Protein AF-A0AAV8YA08-F1 (afdb_monomer)

Sequence (70 aa):
MIFNARGREMVYLTEVHKITILQLIGYGDKTRTQAEVVRLFQEKYPELPPISQGTVKNSIDPFFIDGNLN

pLDDT: mean 77.94, std 14.81, range [37.72, 94.19]

Secondary structure (DSSP, 8-state):
-EE-TTS-EE----HHHHHHHHHHHEETTEEPPHHHHHHHHHHH-TTSPPPPHHHHHHHHHHHHS-----

Nearest PDB structures (foldseek):
  4ray-assembly1_B  TM=6.634E-01  e=1.258E-01  Magnetospirillum gryphiswaldense MSR-1 v2
  5fd5-assembly2_B  TM=6.631E-01  e=2.268E-01  Rhizobium leguminosarum bv. viciae
  1xvj-assembly1_B  TM=4.742E-01  e=5.620E+00  Rattus norvegicus

Foldseek 3Di:
DDAPPVRHDDFDDDPVLLVLLVCQCDPPPDGDQLVSSQVVSCVVCVVTDGDDSVNSCVSCVVVVVCPDPD

Structure (mmCIF, N/CA/C/O backbone):
data_AF-A0AAV8YA08-F1
#
_entry.id   AF-A0AAV8YA08-F1
#
loop_
_atom_site.group_PDB
_atom_site.id
_atom_site.type_symbol
_atom_site.label_atom_id
_atom_site.label_alt_id
_atom_site.label_comp_id
_atom_site.label_asym_id
_atom_site.label_entity_id
_atom_site.label_seq_id
_atom_site.pdbx_PDB_ins_code
_atom_site.Cartn_x
_atom_site.Cartn_y
_atom_site.Cartn_z
_atom_site.occupancy
_atom_site.B_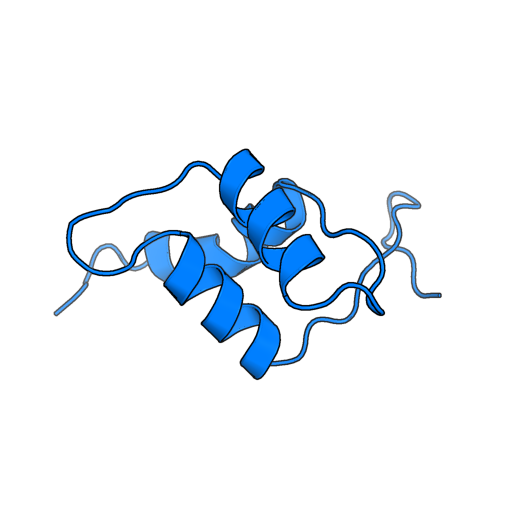iso_or_equiv
_atom_site.auth_seq_id
_atom_site.auth_comp_id
_atom_site.auth_asym_id
_atom_site.auth_atom_id
_atom_site.pdbx_PDB_model_num
ATOM 1 N N . MET A 1 1 ? -9.091 -0.299 16.406 1.00 52.72 1 MET A N 1
ATOM 2 C CA . MET A 1 1 ? -7.991 0.516 15.846 1.00 52.72 1 MET A CA 1
ATOM 3 C C . MET A 1 1 ? -6.717 0.149 16.586 1.00 52.72 1 MET A C 1
ATOM 5 O O . MET A 1 1 ? -6.749 0.111 17.810 1.00 52.72 1 MET A O 1
ATOM 9 N N . ILE A 1 2 ? -5.642 -0.197 15.875 1.00 57.59 2 ILE A N 1
ATOM 10 C CA . ILE A 1 2 ? -4.339 -0.511 16.483 1.00 57.59 2 ILE A CA 1
ATOM 11 C C . ILE A 1 2 ? -3.389 0.626 16.129 1.00 57.59 2 ILE A C 1
ATOM 13 O O . ILE A 1 2 ? -3.359 1.041 14.980 1.00 57.59 2 ILE A O 1
ATOM 17 N N . PHE A 1 3 ? -2.617 1.128 17.087 1.00 61.22 3 PHE A N 1
ATOM 18 C CA . PHE A 1 3 ? -1.640 2.196 16.870 1.00 61.22 3 PHE A CA 1
ATOM 19 C C . PHE A 1 3 ? -0.229 1.660 17.136 1.00 61.22 3 PHE A C 1
ATOM 21 O O . PHE A 1 3 ? -0.039 0.818 18.012 1.00 61.22 3 PHE A O 1
ATOM 28 N N . ASN A 1 4 ? 0.772 2.116 16.380 1.00 61.28 4 ASN A N 1
ATOM 29 C CA . ASN A 1 4 ? 2.169 1.801 16.696 1.00 61.28 4 ASN A CA 1
ATOM 30 C C . ASN A 1 4 ? 2.677 2.656 17.868 1.00 61.28 4 ASN A C 1
ATOM 32 O O . ASN A 1 4 ? 2.034 3.623 18.267 1.00 61.28 4 ASN A O 1
ATOM 36 N N . ALA A 1 5 ? 3.881 2.359 18.368 1.00 63.94 5 ALA A N 1
ATOM 37 C CA . ALA A 1 5 ? 4.528 3.096 19.465 1.00 63.94 5 ALA A CA 1
ATOM 38 C C . ALA A 1 5 ? 4.736 4.608 19.206 1.00 63.94 5 ALA A C 1
ATOM 40 O O . ALA A 1 5 ? 5.125 5.340 20.107 1.00 63.94 5 ALA A O 1
ATOM 41 N N . ARG A 1 6 ? 4.485 5.085 17.978 1.00 66.19 6 ARG A N 1
ATOM 42 C CA . ARG A 1 6 ? 4.515 6.504 17.585 1.00 66.19 6 ARG A CA 1
ATOM 43 C C . ARG A 1 6 ? 3.111 7.115 17.454 1.00 66.19 6 ARG A C 1
ATOM 45 O O . ARG A 1 6 ? 2.973 8.173 16.854 1.00 66.19 6 ARG A O 1
ATOM 52 N N . GLY A 1 7 ? 2.070 6.432 17.936 1.00 58.88 7 GLY A N 1
ATOM 53 C CA . GLY A 1 7 ? 0.681 6.896 17.884 1.00 58.88 7 GLY A CA 1
ATOM 54 C C . GLY A 1 7 ? 0.054 6.894 16.488 1.00 58.88 7 GLY A C 1
ATOM 55 O O . GLY A 1 7 ? -0.996 7.495 16.299 1.00 58.88 7 GLY A O 1
ATOM 56 N N . ARG A 1 8 ? 0.671 6.242 15.490 1.00 61.78 8 ARG A N 1
ATOM 57 C CA . ARG A 1 8 ? 0.113 6.172 14.128 1.00 61.78 8 ARG A CA 1
ATOM 58 C C . ARG A 1 8 ? -0.767 4.944 13.980 1.00 61.78 8 ARG A C 1
ATOM 60 O O . ARG A 1 8 ? -0.340 3.857 14.377 1.00 61.78 8 ARG A O 1
ATOM 67 N N . GLU A 1 9 ? -1.935 5.116 13.372 1.00 65.56 9 GLU A N 1
ATOM 68 C CA . GLU A 1 9 ? -2.844 4.014 13.069 1.00 65.56 9 GLU A CA 1
ATOM 69 C C . GLU A 1 9 ? -2.136 2.974 12.187 1.00 65.56 9 GLU A C 1
ATOM 71 O O . GLU A 1 9 ? -1.527 3.285 11.161 1.00 65.56 9 GLU A O 1
ATOM 76 N N . MET A 1 10 ? -2.154 1.728 12.644 1.00 60.62 10 MET A N 1
ATOM 77 C CA . MET A 1 10 ? -1.686 0.568 11.911 1.00 60.62 10 MET A CA 1
ATOM 78 C C . MET A 1 10 ? -2.876 -0.059 11.206 1.00 60.62 10 MET A C 1
ATOM 80 O O . MET A 1 10 ? -3.704 -0.731 11.823 1.00 60.62 10 MET A O 1
ATOM 84 N N . VAL A 1 11 ? -2.919 0.129 9.893 1.00 68.31 11 VAL A N 1
ATOM 85 C CA . VAL A 1 11 ? -3.795 -0.650 9.023 1.00 68.31 11 VAL A CA 1
ATOM 86 C C . VAL A 1 11 ? -3.273 -2.084 9.009 1.00 68.31 11 VAL A C 1
ATOM 88 O O . VAL A 1 11 ? -2.126 -2.329 8.622 1.00 68.31 11 VAL A O 1
ATOM 91 N N . TYR A 1 12 ? -4.090 -3.034 9.465 1.00 74.50 12 TYR A N 1
ATOM 92 C CA . TYR A 1 12 ? -3.736 -4.448 9.397 1.00 74.50 12 TYR A CA 1
ATOM 93 C C . TYR A 1 12 ? -3.911 -4.927 7.954 1.00 74.50 12 TYR A C 1
ATOM 95 O O . TYR A 1 12 ? -5.023 -5.152 7.480 1.00 74.50 12 TYR A O 1
ATOM 103 N N . LEU A 1 13 ? -2.800 -5.028 7.229 1.00 82.69 13 LEU A N 1
ATOM 104 C CA . LEU A 1 13 ? -2.790 -5.521 5.858 1.00 82.69 13 LEU A CA 1
ATOM 105 C C . LEU A 1 13 ? -2.683 -7.045 5.855 1.00 82.69 13 LEU A C 1
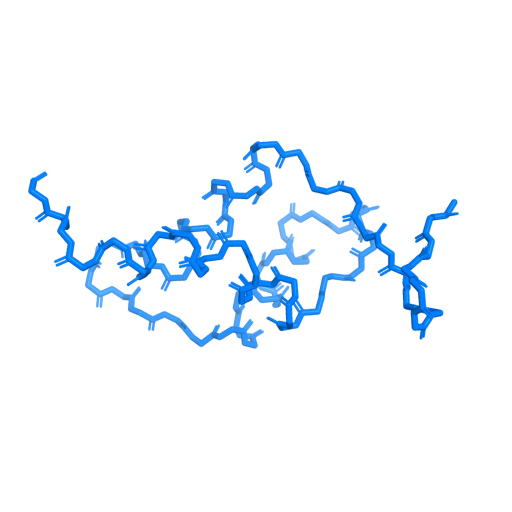ATOM 107 O O . LEU A 1 13 ? -1.733 -7.607 6.404 1.00 82.69 13 LEU A O 1
ATOM 111 N N . THR A 1 14 ? -3.638 -7.698 5.195 1.00 87.69 14 THR A N 1
ATOM 112 C CA . THR A 1 14 ? -3.568 -9.130 4.893 1.00 87.69 14 THR A CA 1
ATOM 113 C C . THR A 1 14 ? -2.443 -9.403 3.891 1.00 87.69 14 THR A C 1
ATOM 115 O O . THR A 1 14 ? -1.932 -8.489 3.236 1.00 87.69 14 THR A O 1
ATOM 118 N N . GLU A 1 15 ? -2.061 -10.668 3.729 1.00 85.75 15 GLU A N 1
ATOM 119 C CA . GLU A 1 15 ? -1.081 -11.067 2.710 1.00 85.75 15 GLU A CA 1
ATOM 120 C C . GLU A 1 15 ? -1.532 -10.671 1.296 1.00 85.75 15 GLU A C 1
ATOM 122 O O . GLU A 1 15 ? -0.741 -10.132 0.526 1.00 85.75 15 GLU A O 1
ATOM 127 N N . VAL A 1 16 ? -2.828 -10.800 0.992 1.00 89.56 16 VAL A N 1
ATOM 128 C CA . VAL A 1 16 ? -3.420 -10.372 -0.288 1.00 89.56 16 VAL A CA 1
ATOM 129 C C . VAL A 1 16 ? -3.241 -8.868 -0.526 1.00 89.56 16 VAL A C 1
ATOM 131 O O . VAL A 1 16 ? -2.924 -8.443 -1.641 1.00 89.56 16 VAL A O 1
ATOM 134 N N . HIS A 1 17 ? -3.392 -8.044 0.515 1.00 91.00 17 HIS A N 1
ATOM 135 C CA . HIS A 1 17 ? -3.163 -6.603 0.403 1.00 91.00 17 HIS A CA 1
ATOM 136 C C . HIS A 1 17 ? -1.689 -6.282 0.136 1.00 91.00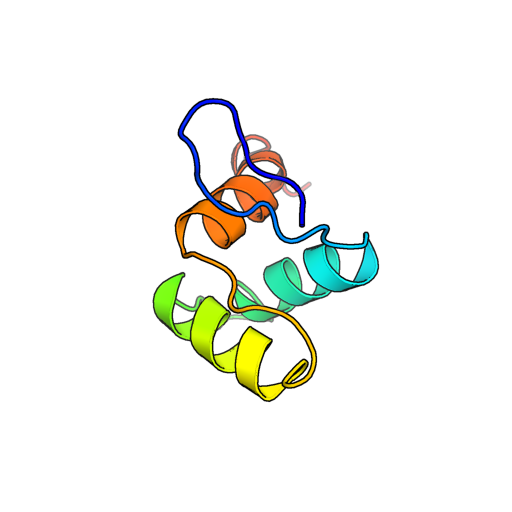 17 HIS A C 1
ATOM 138 O O . HIS A 1 17 ? -1.396 -5.426 -0.697 1.00 91.00 17 HIS A O 1
ATOM 144 N N . LYS A 1 18 ? -0.757 -6.997 0.778 1.00 87.12 18 LYS A N 1
ATOM 145 C CA . LYS A 1 18 ? 0.687 -6.829 0.540 1.00 87.12 18 LYS A CA 1
ATOM 146 C C . LYS A 1 18 ? 1.076 -7.223 -0.886 1.00 87.12 18 LYS A C 1
ATOM 148 O O . LYS A 1 18 ? 1.773 -6.461 -1.548 1.00 87.12 18 LYS A O 1
ATOM 153 N N . ILE A 1 19 ? 0.557 -8.344 -1.394 1.00 88.44 19 ILE A N 1
ATOM 154 C CA . ILE A 1 19 ? 0.750 -8.767 -2.793 1.00 88.44 19 ILE A CA 1
ATOM 155 C C . ILE A 1 19 ? 0.202 -7.709 -3.751 1.00 88.44 19 ILE A C 1
ATOM 157 O O . ILE A 1 19 ? 0.850 -7.362 -4.734 1.00 88.44 19 ILE A O 1
ATOM 161 N N . THR A 1 20 ? -0.960 -7.135 -3.442 1.00 91.12 20 THR A N 1
ATOM 162 C CA . THR A 1 20 ? -1.532 -6.064 -4.262 1.00 91.12 20 THR A CA 1
ATOM 163 C C . THR A 1 20 ? -0.640 -4.821 -4.277 1.00 91.12 20 THR A C 1
ATOM 165 O O . THR A 1 20 ? -0.435 -4.244 -5.339 1.00 91.12 20 THR A O 1
ATOM 168 N N . ILE A 1 21 ? -0.062 -4.422 -3.139 1.00 90.19 21 ILE A N 1
ATOM 169 C CA . ILE A 1 21 ? 0.907 -3.315 -3.078 1.00 90.19 21 ILE A CA 1
ATOM 170 C C . ILE A 1 21 ? 2.128 -3.604 -3.968 1.00 90.19 21 ILE A C 1
ATOM 172 O O . ILE A 1 21 ? 2.569 -2.710 -4.691 1.00 90.19 21 ILE A O 1
ATOM 176 N N . LEU A 1 22 ? 2.632 -4.843 -3.976 1.00 87.94 22 LEU A N 1
ATOM 177 C CA . LEU A 1 22 ? 3.752 -5.261 -4.831 1.00 87.94 22 LEU A CA 1
ATOM 178 C C . LEU A 1 22 ? 3.396 -5.216 -6.323 1.00 87.94 22 LEU A C 1
ATOM 180 O O . LEU A 1 22 ? 4.150 -4.688 -7.132 1.00 87.94 22 LEU A O 1
ATOM 184 N N . GLN A 1 23 ? 2.210 -5.693 -6.694 1.00 88.38 23 GLN A N 1
ATOM 185 C CA . GLN A 1 23 ? 1.726 -5.579 -8.071 1.00 88.38 23 GLN A CA 1
ATOM 186 C C . GLN A 1 23 ? 1.533 -4.113 -8.487 1.00 88.38 23 GLN A C 1
ATOM 188 O O . GLN A 1 23 ? 1.742 -3.747 -9.638 1.00 88.38 23 GLN A O 1
ATOM 193 N N . LEU A 1 24 ? 1.121 -3.239 -7.570 1.00 89.12 24 LEU A N 1
ATOM 194 C CA . LEU A 1 24 ? 0.928 -1.828 -7.888 1.00 89.12 24 LEU A CA 1
ATOM 195 C C . LEU A 1 24 ? 2.261 -1.084 -8.055 1.00 89.12 24 LEU A C 1
ATOM 197 O O . LEU A 1 24 ? 2.349 -0.248 -8.959 1.00 89.12 24 LEU A O 1
ATOM 201 N N . ILE A 1 25 ? 3.277 -1.375 -7.229 1.00 86.81 25 ILE A N 1
ATOM 202 C CA . ILE A 1 25 ? 4.590 -0.707 -7.306 1.00 86.81 25 ILE A CA 1
ATOM 203 C C . ILE A 1 25 ? 5.350 -1.091 -8.580 1.00 86.81 25 ILE A C 1
ATOM 205 O O . ILE A 1 25 ? 5.961 -0.224 -9.203 1.00 86.81 25 ILE A O 1
ATOM 209 N N . GLY A 1 26 ? 5.261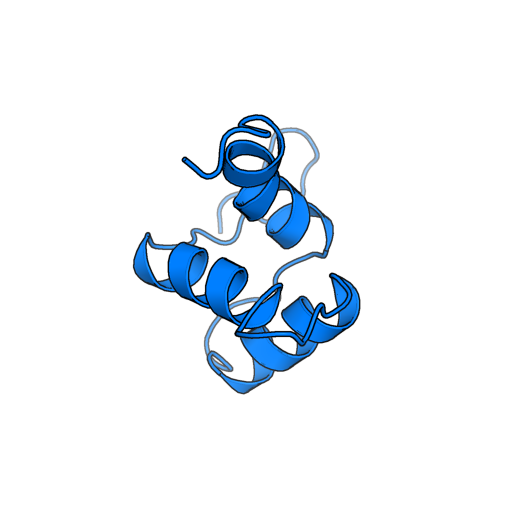 -2.357 -8.992 1.00 79.88 26 GLY A N 1
ATOM 210 C CA . GLY A 1 26 ? 5.919 -2.879 -10.183 1.00 79.88 26 GLY A CA 1
ATOM 211 C C . GLY A 1 26 ? 5.073 -3.966 -10.835 1.00 79.88 26 GLY A C 1
ATOM 212 O O . GLY A 1 26 ? 4.924 -5.059 -10.294 1.00 79.88 26 GLY A O 1
ATOM 213 N N . TYR A 1 27 ? 4.525 -3.670 -12.013 1.00 67.81 27 TYR A N 1
ATOM 214 C CA . TYR A 1 27 ? 3.876 -4.664 -12.871 1.00 67.81 27 TYR A CA 1
ATOM 215 C C . TYR A 1 27 ? 4.349 -4.473 -14.309 1.00 67.81 27 TYR A C 1
ATOM 217 O O . TYR A 1 27 ? 4.041 -3.452 -14.934 1.00 67.81 27 TYR A O 1
ATOM 225 N N . GLY A 1 28 ? 5.104 -5.450 -14.821 1.00 68.25 28 GLY A N 1
ATOM 226 C CA . GLY A 1 28 ? 5.834 -5.322 -16.087 1.00 68.25 28 GLY A CA 1
ATOM 227 C C . GLY A 1 28 ? 6.897 -4.221 -16.008 1.00 68.25 28 GLY A C 1
ATOM 228 O O . GLY A 1 28 ? 7.535 -4.058 -14.973 1.00 68.25 28 GLY A O 1
ATOM 229 N N . ASP A 1 29 ? 7.033 -3.416 -17.063 1.00 65.31 29 ASP A N 1
ATOM 230 C CA . ASP A 1 29 ? 7.999 -2.302 -17.143 1.00 65.31 29 ASP A CA 1
ATOM 231 C C . ASP A 1 29 ? 7.561 -1.017 -16.415 1.00 65.31 29 ASP A C 1
ATOM 233 O O . ASP A 1 29 ? 8.230 0.016 -16.484 1.00 65.31 29 ASP A O 1
ATOM 237 N N . LYS A 1 30 ? 6.400 -1.026 -15.749 1.00 69.12 30 LYS A N 1
ATOM 238 C CA . LYS A 1 30 ? 5.859 0.167 -15.087 1.00 69.12 30 LYS A CA 1
ATOM 239 C C . LYS A 1 30 ? 6.244 0.185 -13.616 1.00 69.12 30 LYS A C 1
ATOM 241 O O . LYS A 1 30 ? 5.601 -0.476 -12.801 1.00 69.12 30 LYS A O 1
ATOM 246 N N . THR A 1 31 ? 7.217 1.025 -13.283 1.00 77.31 31 THR A N 1
ATOM 247 C CA . THR A 1 31 ? 7.513 1.413 -11.900 1.00 77.31 31 THR A CA 1
ATOM 248 C C . THR A 1 31 ? 6.635 2.598 -11.511 1.00 77.31 31 THR A C 1
ATOM 250 O O . THR A 1 31 ? 6.666 3.637 -12.172 1.00 77.31 31 THR A O 1
ATOM 253 N N . ARG A 1 32 ? 5.843 2.456 -10.445 1.00 86.88 32 ARG A N 1
ATOM 254 C CA . ARG A 1 32 ? 5.036 3.547 -9.875 1.00 86.88 32 ARG A CA 1
ATOM 255 C C . ARG A 1 32 ? 5.683 4.098 -8.613 1.00 86.88 32 ARG A C 1
ATOM 257 O O . ARG A 1 32 ? 6.403 3.399 -7.905 1.00 86.88 32 ARG A O 1
ATOM 264 N N . THR A 1 33 ? 5.400 5.353 -8.298 1.00 89.44 33 THR A N 1
ATOM 265 C CA . THR A 1 33 ? 5.809 5.961 -7.029 1.00 89.44 33 THR A CA 1
ATOM 266 C C . THR A 1 33 ? 4.957 5.447 -5.865 1.00 89.44 33 THR A C 1
ATOM 268 O O . THR A 1 33 ? 3.811 5.029 -6.038 1.00 89.44 33 THR A O 1
ATOM 271 N N . GLN A 1 34 ? 5.476 5.536 -4.635 1.00 88.94 34 GLN A N 1
ATOM 272 C CA . GLN A 1 34 ? 4.718 5.153 -3.433 1.00 88.94 34 GLN A CA 1
ATOM 273 C C . GLN A 1 34 ? 3.412 5.951 -3.289 1.00 88.94 34 GLN A C 1
ATOM 275 O O . GLN A 1 34 ? 2.407 5.405 -2.841 1.00 88.94 34 GLN A O 1
ATOM 280 N N . ALA A 1 35 ? 3.404 7.227 -3.692 1.00 89.19 35 ALA A N 1
ATOM 281 C CA . ALA A 1 35 ? 2.216 8.078 -3.661 1.00 89.19 35 ALA A CA 1
ATOM 282 C C . ALA A 1 35 ? 1.112 7.572 -4.605 1.00 89.19 35 ALA A C 1
ATOM 284 O O . ALA A 1 35 ? -0.057 7.513 -4.224 1.00 89.19 35 ALA A O 1
ATOM 285 N N . GLU A 1 36 ? 1.483 7.156 -5.816 1.00 90.94 36 GLU A N 1
ATOM 286 C CA . GLU A 1 36 ? 0.542 6.566 -6.769 1.00 90.94 36 GLU A CA 1
ATOM 287 C C . GLU A 1 36 ? -0.006 5.233 -6.267 1.00 90.94 36 GLU A C 1
ATOM 289 O O . GLU A 1 36 ? -1.202 4.983 -6.393 1.00 90.94 36 GLU A O 1
ATOM 294 N N . VAL A 1 37 ? 0.840 4.400 -5.654 1.00 91.69 37 VAL A N 1
ATOM 295 C CA . VAL A 1 37 ? 0.406 3.128 -5.064 1.00 91.69 37 VAL A CA 1
ATOM 296 C C . VAL A 1 37 ? -0.603 3.351 -3.944 1.00 91.69 37 VAL A C 1
ATOM 298 O O . VAL A 1 37 ? -1.612 2.657 -3.917 1.00 91.69 37 VAL A O 1
ATOM 301 N N . VAL A 1 38 ? -0.389 4.334 -3.062 1.00 92.50 38 VAL A N 1
ATOM 302 C CA . VAL A 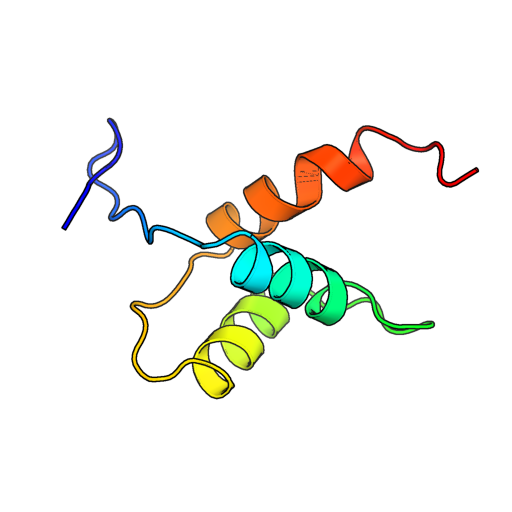1 38 ? -1.370 4.695 -2.021 1.00 92.50 38 VAL A CA 1
ATOM 303 C C . VAL A 1 38 ? -2.720 5.046 -2.648 1.00 92.50 38 VAL A C 1
ATOM 305 O O . VAL A 1 38 ? -3.748 4.526 -2.218 1.00 92.50 38 VAL A O 1
ATOM 308 N N . ARG A 1 39 ? -2.719 5.886 -3.692 1.00 93.69 39 ARG A N 1
ATOM 309 C CA . ARG A 1 39 ? -3.943 6.300 -4.391 1.00 93.69 39 ARG A CA 1
ATOM 310 C C . ARG A 1 39 ? -4.672 5.106 -5.011 1.00 93.69 39 ARG A C 1
ATOM 312 O O . ARG A 1 39 ? -5.850 4.911 -4.742 1.00 93.69 39 ARG A O 1
ATOM 319 N N . LEU A 1 40 ? -3.961 4.289 -5.788 1.00 93.06 40 LEU A N 1
ATOM 320 C CA . LEU A 1 40 ? -4.522 3.118 -6.471 1.00 93.06 40 LEU A CA 1
ATOM 321 C C . LEU A 1 40 ? -5.001 2.044 -5.485 1.00 93.06 40 LEU A C 1
ATOM 323 O O . LEU A 1 40 ? -5.998 1.371 -5.729 1.00 93.06 40 LEU A O 1
ATOM 327 N N . PHE A 1 41 ? -4.300 1.879 -4.362 1.00 92.12 41 PHE A N 1
ATOM 328 C CA . PHE A 1 41 ? -4.710 0.959 -3.308 1.00 92.12 41 PHE A CA 1
ATOM 329 C C . PHE A 1 41 ? -6.023 1.414 -2.663 1.00 92.12 41 PHE A C 1
ATOM 331 O O . PHE A 1 41 ? -6.917 0.592 -2.491 1.00 92.12 41 PHE A O 1
ATOM 338 N N . GLN A 1 42 ? -6.170 2.712 -2.372 1.00 93.19 42 GLN A N 1
ATOM 339 C CA . GLN A 1 42 ? -7.416 3.262 -1.831 1.00 93.19 42 GLN A CA 1
ATOM 340 C C . GLN A 1 42 ? -8.578 3.163 -2.827 1.00 93.19 42 GLN A C 1
ATOM 342 O O . GLN A 1 42 ? -9.702 2.889 -2.424 1.00 93.19 42 GLN A O 1
ATOM 347 N N . GLU A 1 43 ? -8.319 3.361 -4.122 1.00 94.19 43 GLU A N 1
ATOM 348 C CA . GLU A 1 43 ? -9.330 3.172 -5.173 1.00 94.19 43 GLU A CA 1
ATOM 349 C C . GLU A 1 43 ? -9.807 1.713 -5.252 1.00 94.19 43 GLU A C 1
ATOM 351 O O . GLU A 1 43 ? -10.978 1.463 -5.531 1.00 94.19 43 GLU A O 1
ATOM 356 N N . LYS A 1 44 ? -8.915 0.749 -4.991 1.00 92.81 44 LYS A N 1
ATOM 357 C CA . LYS A 1 44 ? -9.228 -0.686 -5.023 1.00 92.81 44 LYS A CA 1
ATOM 358 C C . LYS A 1 44 ? -9.907 -1.195 -3.748 1.00 92.81 44 LYS A C 1
ATOM 360 O O . LYS A 1 44 ? -10.712 -2.116 -3.843 1.00 92.81 44 LYS A O 1
ATOM 365 N N . TYR A 1 45 ? -9.577 -0.617 -2.596 1.00 91.50 45 TYR A N 1
ATOM 366 C CA . TYR A 1 45 ? -10.116 -0.987 -1.284 1.00 91.50 45 TYR A CA 1
ATOM 367 C C . TYR A 1 45 ? -10.695 0.241 -0.562 1.00 91.50 45 TYR A C 1
ATOM 369 O O . TYR A 1 45 ? -10.140 0.680 0.453 1.00 91.50 45 TYR A O 1
ATOM 377 N N . PRO A 1 46 ? -11.782 0.842 -1.081 1.00 90.75 46 PRO A N 1
ATOM 378 C CA . PRO A 1 46 ? -12.358 2.065 -0.523 1.00 90.75 46 PRO A CA 1
ATOM 379 C C . PRO A 1 46 ? -12.882 1.896 0.910 1.00 90.75 46 PRO A C 1
ATOM 381 O O . PRO A 1 46 ? -12.983 2.876 1.644 1.00 90.75 46 PRO A O 1
ATOM 384 N N . GLU A 1 47 ? -13.205 0.669 1.315 1.00 88.94 47 GLU A N 1
ATOM 385 C CA . GLU A 1 47 ? -13.667 0.301 2.652 1.00 88.94 47 GLU A CA 1
ATOM 386 C C . GLU A 1 47 ? -12.551 0.240 3.704 1.00 88.94 47 GLU A C 1
ATOM 388 O O . GLU A 1 47 ? -12.837 0.215 4.904 1.00 88.94 47 GLU A O 1
ATOM 393 N N . LEU A 1 48 ? -11.285 0.200 3.278 1.00 86.06 48 LEU A N 1
ATOM 394 C CA . LEU A 1 48 ? -10.149 0.154 4.188 1.00 86.06 48 LEU A CA 1
ATOM 395 C C . LEU A 1 48 ? -9.687 1.564 4.576 1.00 86.06 48 LEU A C 1
ATOM 397 O O . LEU A 1 48 ? -9.762 2.496 3.767 1.00 86.06 48 LEU A O 1
ATOM 401 N N . PRO A 1 49 ? -9.143 1.730 5.797 1.00 86.56 49 PRO A N 1
ATOM 402 C CA . PRO A 1 49 ? -8.486 2.970 6.170 1.00 86.56 49 PRO A CA 1
ATOM 403 C C . PRO A 1 49 ? -7.305 3.280 5.232 1.00 86.56 49 PRO A C 1
ATOM 405 O O . PRO A 1 49 ? -6.572 2.356 4.853 1.00 86.56 49 PRO A O 1
ATOM 408 N N . PRO A 1 50 ? -7.061 4.565 4.914 1.00 85.9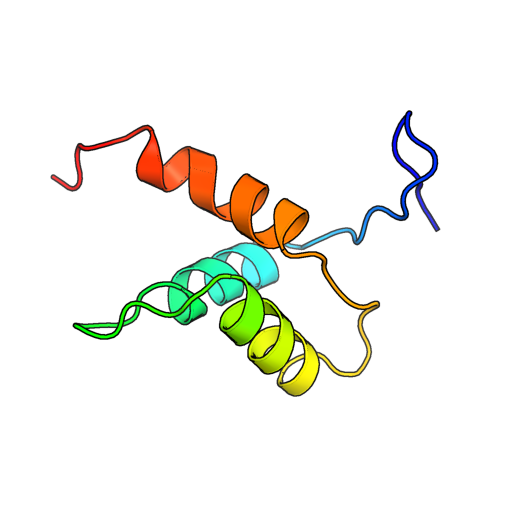4 50 PRO A N 1
ATOM 409 C CA . PRO A 1 50 ? -5.956 4.966 4.056 1.00 85.94 50 PRO A CA 1
ATOM 410 C C . PRO A 1 50 ? -4.602 4.468 4.543 1.00 85.94 50 PRO A C 1
ATOM 412 O O . PRO A 1 50 ? -4.209 4.659 5.696 1.00 85.94 50 PRO A O 1
ATOM 415 N N . ILE A 1 51 ? -3.845 3.864 3.630 1.00 87.25 51 ILE A N 1
ATOM 416 C CA . ILE A 1 51 ? -2.460 3.477 3.890 1.00 87.25 51 ILE A CA 1
ATOM 417 C C . ILE A 1 51 ? -1.516 4.662 3.663 1.00 87.25 51 ILE A C 1
ATOM 419 O O . ILE A 1 51 ? -1.757 5.539 2.839 1.00 87.25 51 ILE A O 1
ATOM 423 N N . SER A 1 52 ? -0.395 4.679 4.383 1.00 88.94 52 SER A N 1
ATOM 424 C CA . SER A 1 52 ?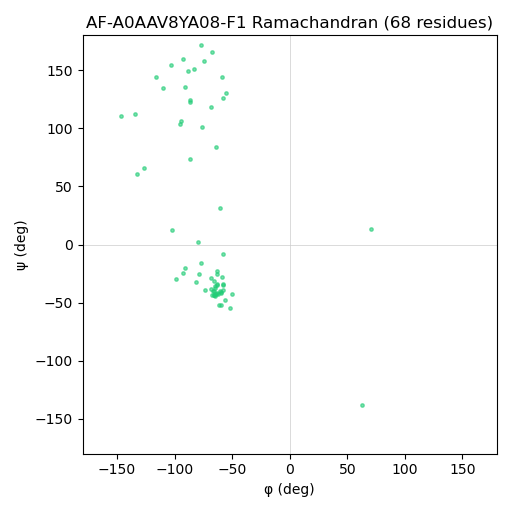 0.644 5.698 4.201 1.00 88.94 52 SER A CA 1
ATOM 425 C C . SER A 1 52 ? 1.714 5.246 3.202 1.00 88.94 52 SER A C 1
ATOM 427 O O . SER A 1 52 ? 1.936 4.047 3.025 1.00 88.94 52 SER A O 1
ATOM 429 N N . GLN A 1 53 ? 2.472 6.187 2.629 1.00 87.25 53 GLN A N 1
ATOM 430 C CA . GLN A 1 53 ? 3.652 5.851 1.814 1.00 87.25 53 GLN A CA 1
ATOM 431 C C . GLN A 1 53 ? 4.676 5.019 2.607 1.00 87.25 53 GLN A C 1
ATOM 433 O O . GLN A 1 53 ? 5.270 4.090 2.074 1.00 87.25 53 GLN A O 1
ATOM 438 N N . GLY A 1 54 ? 4.816 5.265 3.917 1.00 86.62 54 GLY A N 1
ATOM 439 C CA . GLY A 1 54 ? 5.662 4.445 4.790 1.00 86.62 54 GLY A CA 1
ATOM 440 C C . GLY A 1 54 ? 5.160 3.005 4.948 1.00 86.62 54 GLY A C 1
ATOM 441 O O . GLY A 1 54 ? 5.965 2.090 5.086 1.00 86.62 54 GLY A O 1
ATOM 442 N N . THR A 1 55 ? 3.843 2.788 4.892 1.00 86.19 55 THR A N 1
ATOM 443 C CA . THR A 1 55 ? 3.244 1.445 4.869 1.00 86.19 55 THR A CA 1
ATOM 444 C C . THR A 1 55 ? 3.586 0.727 3.567 1.00 86.19 55 THR A C 1
ATOM 446 O O . THR A 1 55 ? 3.965 -0.442 3.604 1.00 86.19 55 THR A O 1
ATOM 449 N N . VAL A 1 56 ? 3.506 1.434 2.434 1.00 87.75 56 VAL A N 1
ATOM 450 C CA . VAL A 1 56 ? 3.941 0.917 1.128 1.00 87.75 56 VAL A CA 1
ATOM 451 C C . VAL A 1 56 ? 5.421 0.552 1.185 1.00 87.75 56 VAL A C 1
ATOM 453 O O . VAL A 1 56 ? 5.752 -0.598 0.927 1.00 87.75 56 VAL A O 1
ATOM 456 N N . LYS A 1 57 ? 6.287 1.474 1.629 1.00 85.44 57 LYS A N 1
ATOM 457 C CA . LYS A 1 57 ? 7.726 1.239 1.803 1.00 85.44 57 LYS A CA 1
ATOM 458 C C . LYS A 1 57 ? 8.013 -0.017 2.634 1.00 85.44 57 LYS A C 1
ATOM 460 O O . LYS A 1 57 ? 8.672 -0.928 2.162 1.00 85.44 57 LYS A O 1
ATOM 465 N N . ASN A 1 58 ? 7.451 -0.125 3.835 1.00 84.38 58 ASN A N 1
ATOM 466 C CA . ASN A 1 58 ? 7.683 -1.288 4.698 1.00 84.38 58 ASN A CA 1
ATOM 467 C C . ASN A 1 58 ? 7.165 -2.608 4.098 1.00 84.38 58 ASN A C 1
ATOM 469 O O . ASN A 1 58 ? 7.636 -3.676 4.478 1.00 84.38 58 ASN A O 1
ATOM 473 N N . SER A 1 59 ? 6.171 -2.545 3.207 1.00 82.81 59 SER A N 1
ATOM 474 C CA . SER A 1 59 ? 5.632 -3.726 2.524 1.00 82.81 59 SER A CA 1
ATOM 475 C C . SER A 1 59 ? 6.519 -4.181 1.365 1.00 82.81 59 SER A C 1
ATOM 477 O O . SER A 1 59 ? 6.489 -5.358 1.022 1.00 82.81 59 SER A O 1
ATOM 479 N N . ILE A 1 60 ? 7.298 -3.267 0.778 1.00 81.06 60 ILE A N 1
ATOM 480 C CA . ILE A 1 60 ? 8.196 -3.549 -0.347 1.00 81.06 60 ILE A CA 1
ATOM 481 C C . ILE A 1 60 ? 9.650 -3.761 0.090 1.00 81.06 60 ILE A C 1
ATOM 483 O O . ILE A 1 60 ? 10.348 -4.531 -0.554 1.00 81.06 60 ILE A O 1
ATOM 487 N N . ASP A 1 61 ? 10.107 -3.134 1.180 1.00 77.38 61 ASP A N 1
ATOM 488 C CA . ASP A 1 61 ? 11.496 -3.199 1.661 1.00 77.38 61 ASP A CA 1
ATOM 489 C C . ASP A 1 61 ? 12.032 -4.646 1.759 1.00 77.38 61 ASP A C 1
ATOM 491 O O . ASP A 1 61 ? 13.138 -4.880 1.273 1.00 77.38 61 ASP A O 1
ATOM 495 N N . PRO A 1 62 ? 11.277 -5.649 2.263 1.00 70.50 62 PRO A N 1
ATOM 496 C CA . PRO A 1 62 ? 11.738 -7.041 2.268 1.00 70.50 62 PRO A CA 1
ATOM 497 C C . PRO A 1 62 ? 12.063 -7.613 0.879 1.00 70.50 62 PRO A C 1
ATOM 499 O O . PRO A 1 62 ? 12.903 -8.496 0.775 1.00 70.50 62 PRO A O 1
ATOM 502 N N . PHE A 1 63 ? 11.422 -7.107 -0.176 1.00 65.25 63 PHE A N 1
ATOM 503 C CA . PHE A 1 63 ? 11.603 -7.551 -1.562 1.00 65.25 63 PHE A CA 1
ATOM 504 C C . PHE A 1 63 ? 12.695 -6.770 -2.303 1.00 65.25 63 PHE A C 1
ATOM 506 O O . PHE A 1 63 ? 13.209 -7.250 -3.303 1.00 65.25 63 PHE A O 1
ATOM 513 N N . PHE A 1 64 ? 13.053 -5.571 -1.829 1.00 62.69 64 PHE 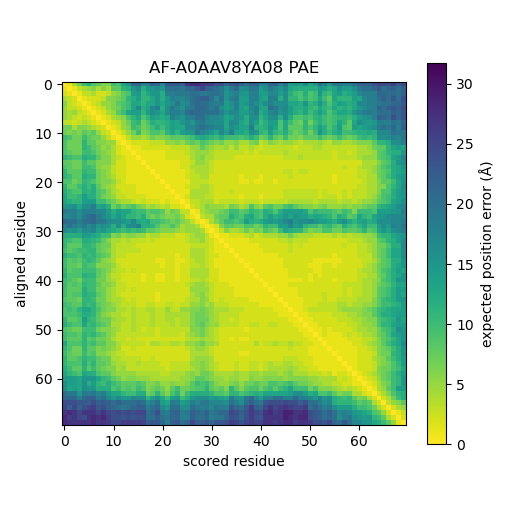A N 1
ATOM 514 C CA . PHE A 1 64 ? 14.143 -4.766 -2.397 1.00 62.69 64 PHE A CA 1
ATOM 515 C C . PHE A 1 64 ? 15.493 -5.018 -1.712 1.00 62.69 64 PHE A C 1
ATOM 517 O O . PHE A 1 64 ? 16.534 -4.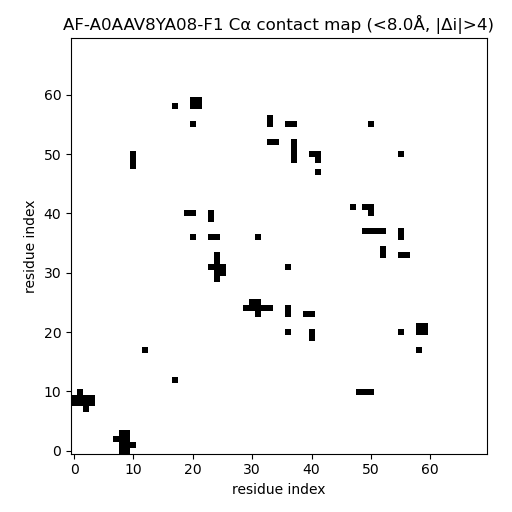786 -2.323 1.00 62.69 64 PHE A O 1
ATOM 524 N N . ILE A 1 65 ? 15.495 -5.475 -0.453 1.00 54.72 65 ILE A N 1
ATOM 525 C CA . ILE A 1 65 ? 16.722 -5.868 0.265 1.00 54.72 65 ILE A CA 1
ATOM 526 C C . ILE A 1 65 ? 17.324 -7.142 -0.343 1.00 54.72 65 ILE A C 1
ATOM 528 O O . ILE A 1 65 ? 18.544 -7.303 -0.351 1.00 54.72 65 ILE A O 1
ATOM 532 N N . ASP A 1 66 ? 16.489 -7.998 -0.925 1.00 48.09 66 ASP A N 1
ATOM 533 C CA . ASP A 1 66 ? 16.923 -9.136 -1.721 1.00 48.09 66 ASP A CA 1
ATOM 534 C C . ASP A 1 66 ? 17.142 -8.676 -3.168 1.00 48.09 66 ASP A C 1
ATOM 536 O O . ASP A 1 66 ? 16.344 -8.965 -4.050 1.00 48.09 66 ASP A O 1
ATOM 540 N N . GLY A 1 67 ? 18.221 -7.927 -3.436 1.00 46.56 67 GLY A N 1
ATOM 541 C CA . GLY A 1 67 ? 18.690 -7.584 -4.794 1.00 46.56 67 GLY A CA 1
ATOM 542 C C . GLY A 1 67 ? 19.068 -8.806 -5.655 1.00 46.56 67 GLY A C 1
ATOM 543 O O . GLY A 1 67 ? 19.985 -8.740 -6.466 1.00 46.56 67 GLY A O 1
ATOM 544 N N . ASN A 1 68 ? 18.390 -9.923 -5.435 1.00 43.88 68 ASN A N 1
ATOM 545 C CA . ASN A 1 68 ? 18.550 -11.238 -5.989 1.00 43.88 68 ASN A CA 1
ATOM 546 C C . ASN A 1 68 ? 17.162 -11.738 -6.427 1.00 43.88 68 ASN A C 1
ATOM 548 O O . ASN A 1 68 ? 16.664 -12.770 -5.986 1.00 43.88 68 ASN A O 1
ATOM 552 N N . LEU A 1 69 ? 16.547 -10.998 -7.352 1.00 46.91 69 LEU A N 1
ATOM 553 C CA . LEU A 1 69 ? 15.630 -11.617 -8.303 1.00 46.91 69 LEU A CA 1
ATOM 554 C C . LEU A 1 69 ? 16.462 -12.596 -9.155 1.00 46.91 69 LEU A C 1
ATOM 556 O O . LEU A 1 69 ? 16.970 -12.211 -10.207 1.00 46.91 69 LEU A O 1
ATOM 560 N N . ASN A 1 70 ? 16.672 -13.814 -8.645 1.00 37.72 70 ASN A N 1
ATOM 561 C CA . ASN A 1 70 ? 17.071 -14.979 -9.443 1.00 37.72 70 ASN A CA 1
ATOM 562 C C . ASN A 1 70 ? 15.835 -15.599 -10.088 1.00 37.72 70 ASN A C 1
ATOM 564 O O . ASN A 1 70 ? 14.852 -15.838 -9.348 1.00 37.72 70 ASN A O 1
#

Organism: NCBI:txid1265417

Radius of gyration: 12.58 Å; Cα contacts (8 Å, |Δi|>4): 51; chains: 1; bounding box: 32×23×37 Å

Solvent-accessible surface area (backbone atoms only — not comparable to full-atom values): 4391 Å² total; per-residue (Å²): 140,50,61,46,102,83,73,44,78,50,78,87,71,52,71,69,52,46,53,48,51,51,48,50,35,47,51,84,94,45,77,47,54,54,68,56,34,40,52,55,49,39,73,74,40,70,91,52,78,84,68,50,50,67,56,49,48,68,65,45,46,75,64,60,73,48,86,66,90,121

Mean predicted aligned error: 7.76 Å